Protein AF-A0A811RZW4-F1 (afdb_monomer_lite)

Secondary structure (DSSP, 8-state):
---------------GGGG-SSS-----PBPTTT-PBPEEEE--SGGGTT-EEEE-TTT--EEEEHHHHHHHHHHHTT--

Radius of gyration: 17.24 Å; chains: 1; bounding box: 64×24×40 Å

Foldseek 3Di:
DDDDDDDDDPPPPPPCVVQVPPDNPPPFAADPPPRATWDKDADCDPVRHRWIFIAGPPVRGTDGTPVVSVVVVVVVVPDD

Sequence (80 aa):
MASSSKTEAASSAPSLDAFRDGTSNLPLVDCSKCGAQLIGLVSKQDKSFGQRFYKCPLINHFYMWEDQYVEYLIGKSKLP

pLDDT: mean 73.67, std 18.11, range [37.19, 91.56]

Organism: NCBI:txid422564

Structure (mmCIF, N/CA/C/O backbone):
data_AF-A0A811RZW4-F1
#
_entry.id   AF-A0A811RZW4-F1
#
loop_
_atom_site.group_PDB
_atom_site.id
_atom_site.type_symbol
_atom_site.label_atom_id
_atom_site.label_alt_id
_atom_site.label_comp_id
_atom_site.label_asym_id
_atom_site.label_entity_id
_atom_site.label_seq_id
_atom_site.pdbx_PDB_ins_code
_atom_site.Cartn_x
_atom_site.Cartn_y
_atom_site.Cartn_z
_atom_site.occupancy
_atom_site.B_iso_or_equiv
_atom_site.auth_seq_id
_atom_site.auth_comp_id
_atom_site.auth_asym_id
_atom_site.auth_atom_id
_atom_site.pdbx_PDB_model_num
ATOM 1 N N . MET A 1 1 ? 52.541 11.186 -5.635 1.00 51.34 1 MET A N 1
ATOM 2 C CA . MET A 1 1 ? 51.735 10.815 -4.449 1.00 51.34 1 MET A CA 1
ATOM 3 C C . MET A 1 1 ? 50.624 11.847 -4.285 1.00 51.34 1 MET A C 1
ATOM 5 O O . MET A 1 1 ? 50.890 13.007 -4.556 1.00 51.34 1 MET A O 1
ATOM 9 N N . ALA A 1 2 ? 49.443 11.396 -3.840 1.00 50.31 2 ALA A N 1
ATOM 10 C CA . ALA A 1 2 ? 48.201 12.131 -3.537 1.00 50.31 2 ALA A CA 1
ATOM 11 C C . ALA A 1 2 ? 47.222 12.432 -4.698 1.00 50.31 2 ALA A C 1
ATOM 13 O O . ALA A 1 2 ? 47.486 13.241 -5.580 1.00 50.31 2 ALA A O 1
ATOM 14 N N . SER A 1 3 ? 46.050 11.790 -4.624 1.00 40.25 3 SER A N 1
ATOM 15 C CA . SER A 1 3 ? 44.717 12.302 -5.001 1.00 40.25 3 SER A CA 1
ATOM 16 C C . SER A 1 3 ? 43.697 11.279 -4.480 1.00 40.25 3 SER A C 1
ATOM 18 O O . SER A 1 3 ? 43.500 10.230 -5.077 1.00 40.25 3 SER A O 1
ATOM 20 N N . SER A 1 4 ? 43.335 11.375 -3.201 1.00 47.06 4 SER A N 1
ATOM 21 C CA . SER A 1 4 ? 42.113 12.052 -2.732 1.00 47.06 4 SER A CA 1
ATOM 22 C C . SER A 1 4 ? 40.845 11.318 -3.170 1.00 47.06 4 SER A C 1
ATOM 24 O O . SER A 1 4 ? 40.199 11.683 -4.148 1.00 47.06 4 SER A O 1
ATOM 26 N N . SER A 1 5 ? 40.488 10.284 -2.405 1.00 54.56 5 SER A N 1
ATOM 27 C CA . SER A 1 5 ? 39.172 9.649 -2.443 1.00 54.56 5 SER A CA 1
ATOM 28 C C . SER A 1 5 ? 38.139 10.646 -1.924 1.00 54.56 5 SER A C 1
ATOM 30 O O . SER A 1 5 ? 38.110 10.957 -0.734 1.00 54.56 5 SER A O 1
ATOM 32 N N . LYS A 1 6 ? 37.319 11.191 -2.824 1.00 58.00 6 LYS A N 1
ATOM 33 C CA . LYS A 1 6 ? 36.179 12.030 -2.460 1.00 58.00 6 LYS A CA 1
ATOM 34 C C . LYS A 1 6 ? 35.090 11.149 -1.847 1.00 58.00 6 LYS A C 1
ATOM 36 O O . LYS A 1 6 ? 34.466 10.342 -2.527 1.00 58.00 6 LYS A O 1
ATOM 41 N N . THR A 1 7 ? 34.899 11.317 -0.547 1.00 64.06 7 THR A N 1
ATOM 42 C CA . THR A 1 7 ? 33.684 11.005 0.202 1.00 64.06 7 THR A CA 1
ATOM 43 C C . THR A 1 7 ? 32.536 11.823 -0.383 1.00 64.06 7 THR A C 1
ATOM 45 O O . THR A 1 7 ? 32.618 13.048 -0.358 1.00 64.06 7 THR A O 1
ATOM 48 N N . GLU A 1 8 ? 31.467 11.189 -0.868 1.00 46.50 8 GLU A N 1
ATOM 49 C CA . GLU A 1 8 ? 30.214 11.894 -1.158 1.00 46.50 8 GLU A CA 1
ATOM 50 C C . GLU A 1 8 ? 29.005 11.135 -0.602 1.00 46.50 8 GLU A C 1
ATOM 52 O O . GLU A 1 8 ? 28.780 9.964 -0.888 1.00 46.50 8 GLU A O 1
ATOM 57 N N . ALA A 1 9 ? 28.265 11.883 0.220 1.00 45.50 9 ALA A N 1
ATOM 58 C CA . ALA A 1 9 ? 26.877 11.715 0.622 1.00 45.50 9 ALA A CA 1
ATOM 59 C C . ALA A 1 9 ? 26.486 10.375 1.266 1.00 45.50 9 ALA A C 1
ATOM 61 O O . ALA A 1 9 ? 25.811 9.537 0.676 1.00 45.50 9 ALA A O 1
ATOM 62 N N . ALA A 1 10 ? 26.738 10.277 2.575 1.00 46.09 10 ALA A N 1
ATOM 63 C CA . ALA A 1 10 ? 25.766 9.645 3.458 1.00 46.09 10 ALA A CA 1
ATOM 64 C C . ALA A 1 10 ? 24.477 10.484 3.413 1.00 46.09 10 ALA A C 1
ATOM 66 O O . ALA A 1 10 ? 24.242 11.361 4.246 1.00 46.09 10 ALA A O 1
ATOM 67 N N . SER A 1 11 ? 23.645 10.243 2.401 1.00 42.75 11 SER A N 1
ATOM 68 C CA . SER A 1 11 ? 22.219 10.460 2.556 1.00 42.75 11 SER A CA 1
ATOM 69 C C . SER A 1 11 ? 21.815 9.533 3.688 1.00 42.75 11 SER A C 1
ATOM 71 O O . SER A 1 11 ? 21.727 8.324 3.500 1.00 42.75 11 SER A O 1
ATOM 73 N N . SER A 1 12 ? 21.597 10.097 4.872 1.00 50.75 12 SER A N 1
ATOM 74 C CA . SER A 1 12 ? 20.896 9.447 5.977 1.00 50.75 12 SER A CA 1
ATOM 75 C C . SER A 1 12 ? 19.428 9.212 5.596 1.00 50.75 12 SER A C 1
ATOM 77 O O . SER A 1 12 ? 18.514 9.572 6.333 1.00 50.75 12 SER A O 1
ATOM 79 N N . ALA A 1 13 ? 19.189 8.650 4.411 1.00 53.03 13 ALA A N 1
ATOM 80 C CA . ALA A 1 13 ? 18.013 7.866 4.163 1.00 53.03 13 ALA A CA 1
ATOM 81 C C . ALA A 1 13 ? 18.188 6.617 5.043 1.00 53.03 13 ALA A C 1
ATOM 83 O O . ALA A 1 13 ? 19.249 5.989 4.999 1.00 53.03 13 ALA A O 1
ATOM 84 N N . PRO A 1 14 ? 17.221 6.286 5.905 1.00 52.62 14 PRO A N 1
ATOM 85 C CA . PRO A 1 14 ? 17.228 5.015 6.620 1.00 52.62 14 PRO A CA 1
ATOM 86 C C . PRO A 1 14 ? 17.480 3.903 5.594 1.00 52.62 14 PRO A C 1
ATOM 88 O O . PRO A 1 14 ? 16.728 3.785 4.630 1.00 52.62 14 PRO A O 1
ATOM 91 N N . SER A 1 15 ? 18.593 3.174 5.753 1.00 50.44 15 SER A N 1
ATOM 92 C CA . SER A 1 15 ? 19.070 2.190 4.777 1.00 50.44 15 SER A CA 1
ATOM 93 C C . SER A 1 15 ? 17.940 1.209 4.487 1.00 50.44 15 SER A C 1
ATOM 95 O O . SER A 1 15 ? 17.567 0.402 5.343 1.00 50.44 15 SER A O 1
ATOM 97 N N . LEU A 1 16 ? 17.376 1.306 3.281 1.00 53.31 16 LEU A N 1
ATOM 98 C CA . LEU A 1 16 ? 16.293 0.455 2.782 1.00 53.31 16 LEU A CA 1
ATOM 99 C C . LEU A 1 16 ? 16.685 -1.033 2.814 1.00 53.31 16 LEU A C 1
ATOM 101 O O . LEU A 1 16 ? 15.823 -1.903 2.752 1.00 53.31 16 LEU A O 1
ATOM 105 N N . ASP A 1 17 ? 17.981 -1.316 2.961 1.00 51.84 17 ASP A N 1
ATOM 106 C CA . ASP A 1 17 ? 18.579 -2.633 3.161 1.00 51.84 17 ASP A CA 1
ATOM 107 C C . ASP A 1 17 ? 18.040 -3.367 4.395 1.00 51.84 17 ASP A C 1
ATOM 109 O O . ASP A 1 17 ? 17.881 -4.582 4.343 1.00 51.84 17 ASP A O 1
ATOM 113 N N . ALA A 1 18 ? 17.661 -2.656 5.466 1.00 54.47 18 ALA A N 1
ATOM 114 C CA . ALA A 1 18 ? 17.092 -3.284 6.665 1.00 54.47 18 ALA A CA 1
ATOM 115 C C . ALA A 1 18 ? 15.710 -3.923 6.418 1.00 54.47 18 ALA A C 1
ATOM 117 O O . ALA A 1 18 ? 15.310 -4.834 7.138 1.00 54.47 18 ALA A O 1
ATOM 118 N N . PHE A 1 19 ? 14.987 -3.467 5.390 1.00 51.59 19 PHE A N 1
ATOM 119 C CA . PHE A 1 19 ? 13.682 -4.007 4.988 1.00 51.59 19 PHE A CA 1
ATOM 120 C C . PHE A 1 19 ? 13.768 -4.897 3.738 1.00 51.59 19 PHE A C 1
ATOM 122 O O . PHE A 1 19 ? 12.752 -5.435 3.294 1.00 51.59 19 PHE A O 1
ATOM 129 N N . ARG A 1 20 ? 14.968 -5.043 3.158 1.00 48.59 20 ARG A N 1
ATOM 130 C CA . ARG A 1 20 ? 15.237 -5.737 1.887 1.00 48.59 20 ARG A CA 1
ATOM 1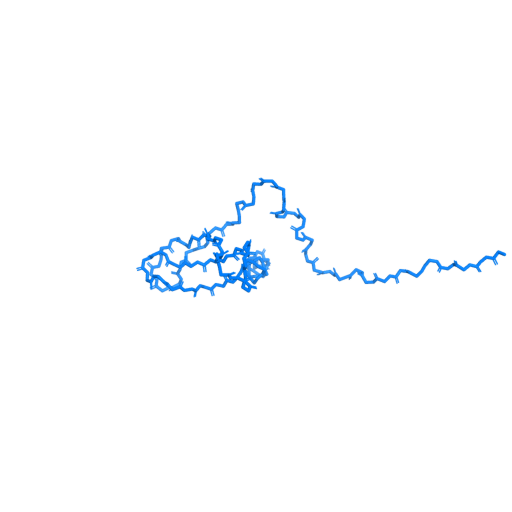31 C C . ARG A 1 20 ? 15.720 -7.178 2.056 1.00 48.59 20 ARG A C 1
ATOM 133 O O . ARG A 1 20 ? 15.977 -7.839 1.051 1.00 48.59 20 ARG A O 1
ATOM 140 N N . ASP A 1 21 ? 15.830 -7.670 3.288 1.00 46.03 21 ASP A N 1
ATOM 141 C CA . ASP A 1 21 ? 16.175 -9.062 3.581 1.00 46.03 21 ASP A CA 1
ATOM 142 C C . ASP A 1 21 ? 15.030 -9.991 3.157 1.00 46.03 21 ASP A C 1
ATOM 144 O O . ASP A 1 21 ? 14.088 -10.178 3.921 1.00 46.03 21 ASP A O 1
ATOM 148 N N . GLY A 1 22 ? 15.072 -10.464 1.898 1.00 48.78 22 GLY A N 1
ATOM 149 C CA . GLY A 1 22 ? 14.517 -11.716 1.327 1.00 48.78 22 GLY A CA 1
ATOM 150 C C . GLY A 1 22 ? 13.024 -12.062 1.482 1.00 48.78 22 GLY A C 1
ATOM 151 O O . GLY A 1 22 ? 12.487 -12.884 0.745 1.00 48.78 22 GLY A O 1
ATOM 152 N N . THR A 1 23 ? 12.343 -11.414 2.409 1.00 48.78 23 THR A N 1
ATOM 153 C CA . THR A 1 23 ? 11.041 -11.693 3.007 1.00 48.78 23 THR A CA 1
ATOM 154 C C . THR A 1 23 ? 10.537 -10.371 3.585 1.00 48.78 23 THR A C 1
ATOM 156 O O . THR A 1 23 ? 10.262 -10.253 4.779 1.00 48.78 23 THR A O 1
ATOM 159 N N . SER A 1 24 ? 10.467 -9.341 2.733 1.00 51.81 24 SER A N 1
ATOM 160 C CA . SER A 1 24 ? 10.013 -7.986 3.063 1.00 51.81 24 SER A CA 1
ATOM 161 C C . SER A 1 24 ? 8.530 -7.975 3.459 1.00 51.81 24 SER A C 1
ATOM 163 O O . SER A 1 24 ? 7.638 -7.545 2.724 1.00 51.81 24 SER A O 1
ATOM 165 N N . ASN A 1 25 ? 8.246 -8.476 4.656 1.00 58.47 25 ASN A N 1
ATOM 166 C CA . ASN A 1 25 ? 6.969 -8.336 5.332 1.00 58.47 25 ASN A CA 1
ATOM 167 C C . ASN A 1 25 ? 6.936 -6.940 5.955 1.00 58.47 25 ASN A C 1
ATOM 169 O O . ASN A 1 25 ? 7.038 -6.776 7.169 1.00 58.47 25 ASN A O 1
ATOM 173 N N . LEU A 1 26 ? 6.858 -5.917 5.101 1.00 69.06 26 LEU A N 1
ATOM 174 C CA . LEU A 1 26 ? 6.553 -4.565 5.550 1.00 69.06 26 LEU A CA 1
ATOM 175 C C . LEU A 1 26 ? 5.243 -4.620 6.348 1.00 69.06 26 LEU A C 1
ATOM 177 O O . LEU A 1 26 ? 4.268 -5.196 5.855 1.00 69.06 26 LEU A O 1
ATOM 181 N N . PRO A 1 27 ? 5.204 -4.070 7.575 1.00 75.31 27 PRO A N 1
ATOM 182 C CA . PRO A 1 27 ? 4.018 -4.144 8.411 1.00 75.31 27 PRO A CA 1
ATOM 183 C C . PRO A 1 27 ? 2.853 -3.480 7.682 1.00 75.31 27 PRO A C 1
ATOM 185 O O . PRO A 1 27 ? 2.913 -2.298 7.344 1.00 75.31 27 PRO A O 1
ATOM 188 N N . LEU A 1 28 ? 1.806 -4.255 7.408 1.00 83.00 28 LEU A N 1
ATOM 189 C CA . LEU A 1 28 ? 0.592 -3.783 6.753 1.00 83.00 28 LEU A CA 1
ATOM 190 C C . LEU A 1 28 ? -0.268 -3.064 7.795 1.00 83.00 28 LEU A C 1
ATOM 192 O O . LEU A 1 28 ? -0.815 -3.697 8.694 1.00 83.00 28 LEU A O 1
ATOM 196 N N . VAL A 1 29 ? -0.355 -1.739 7.694 1.00 85.12 29 VAL A N 1
ATOM 197 C CA . VAL A 1 29 ? -1.184 -0.921 8.583 1.00 85.12 29 VAL A CA 1
ATOM 198 C C . VAL A 1 29 ? -2.645 -0.992 8.159 1.00 85.12 29 VAL A C 1
ATOM 200 O O . VAL A 1 29 ? -2.967 -1.287 7.004 1.00 85.12 29 VAL A O 1
ATOM 203 N N . ASP A 1 30 ? -3.534 -0.678 9.091 1.00 88.38 30 ASP A N 1
ATOM 204 C CA . ASP A 1 30 ? -4.962 -0.604 8.815 1.00 88.38 30 ASP A CA 1
ATOM 205 C C . ASP A 1 30 ? -5.308 0.645 8.003 1.00 88.38 30 ASP A C 1
ATOM 207 O O . ASP A 1 30 ? -4.761 1.736 8.193 1.00 88.38 30 ASP A O 1
ATOM 211 N N . CYS A 1 31 ? -6.251 0.496 7.080 1.00 86.44 31 CYS A N 1
ATOM 212 C CA . CYS A 1 31 ? -6.765 1.600 6.292 1.00 86.44 31 CYS A CA 1
ATOM 213 C C . CYS A 1 31 ? -7.541 2.574 7.186 1.00 86.44 31 CYS A C 1
ATOM 215 O O . CYS A 1 31 ? -8.590 2.221 7.723 1.00 86.44 31 CYS A O 1
ATOM 217 N N . SER A 1 32 ? -7.128 3.841 7.235 1.00 82.94 32 SER A N 1
ATOM 218 C CA . SER A 1 32 ? -7.770 4.880 8.061 1.00 82.94 32 SER A CA 1
ATOM 219 C C . SER A 1 32 ? -9.250 5.144 7.745 1.00 82.94 32 SER A C 1
ATOM 221 O O . SER A 1 32 ? -9.923 5.826 8.509 1.00 82.94 32 SER A O 1
ATOM 223 N N . LYS A 1 33 ? -9.762 4.659 6.606 1.00 82.81 33 LYS A N 1
ATOM 224 C CA . LYS A 1 33 ? -11.161 4.854 6.190 1.00 82.81 33 LYS A CA 1
ATOM 225 C C . LYS A 1 33 ? -12.095 3.724 6.614 1.00 82.81 33 LYS A C 1
ATOM 227 O O . LYS A 1 33 ? -13.273 3.976 6.820 1.00 82.81 33 LYS A O 1
ATOM 232 N N . CYS A 1 34 ? -11.604 2.489 6.674 1.00 87.00 34 CYS A N 1
ATOM 233 C CA . CYS A 1 34 ? -12.456 1.312 6.883 1.00 87.00 34 CYS A CA 1
ATOM 234 C C . CYS A 1 34 ? -11.904 0.310 7.904 1.00 87.00 34 CYS A C 1
ATOM 236 O O . CYS A 1 34 ? -12.560 -0.688 8.172 1.00 87.00 34 CYS A O 1
ATOM 238 N N . GLY A 1 35 ? -10.709 0.544 8.451 1.00 85.00 35 GLY A N 1
ATOM 239 C CA . GLY A 1 35 ? -10.075 -0.329 9.439 1.00 85.00 35 GLY A CA 1
ATOM 240 C C . GLY A 1 35 ? -9.569 -1.665 8.890 1.00 85.00 35 GLY A C 1
ATOM 241 O O . GLY A 1 35 ? -9.033 -2.454 9.652 1.00 85.00 35 GLY A O 1
ATOM 242 N N . ALA A 1 36 ? -9.716 -1.942 7.591 1.00 87.75 36 ALA A N 1
ATOM 243 C CA . ALA A 1 36 ? -9.176 -3.160 6.997 1.00 87.75 36 ALA A CA 1
ATOM 244 C C . ALA A 1 36 ? -7.671 -3.048 6.760 1.00 87.75 36 ALA A C 1
ATOM 246 O O . ALA A 1 36 ? -7.197 -2.020 6.265 1.00 87.75 36 ALA A O 1
ATOM 247 N N . GLN A 1 37 ? -6.953 -4.137 7.024 1.00 87.25 37 GLN A N 1
ATOM 248 C CA . GLN A 1 37 ? -5.528 -4.244 6.745 1.00 87.25 37 GLN A CA 1
ATOM 249 C C . GLN A 1 37 ? -5.251 -3.988 5.256 1.00 87.25 37 GLN A C 1
ATOM 251 O O . GLN A 1 37 ? -5.913 -4.543 4.368 1.00 87.25 37 GLN A O 1
ATOM 256 N N . LEU A 1 38 ? -4.294 -3.100 4.978 1.00 89.12 38 LEU A N 1
ATOM 257 C CA . LEU A 1 38 ? -3.838 -2.841 3.615 1.00 89.12 38 LEU A CA 1
ATOM 258 C C . LEU A 1 38 ? -3.200 -4.097 3.017 1.00 89.12 38 LEU A C 1
ATOM 260 O O . LEU A 1 38 ? -2.668 -4.936 3.731 1.00 89.12 38 LEU A O 1
ATOM 264 N N . ILE A 1 39 ? -3.211 -4.205 1.692 1.00 89.69 39 ILE A N 1
ATOM 265 C CA . ILE A 1 39 ? -2.531 -5.281 0.967 1.00 89.69 39 ILE A CA 1
ATOM 266 C C . ILE A 1 39 ? -1.458 -4.701 0.051 1.00 89.69 39 ILE A C 1
ATOM 268 O O . ILE A 1 39 ? -1.675 -3.669 -0.588 1.00 89.69 39 ILE A O 1
ATOM 272 N N . GLY A 1 40 ? -0.312 -5.377 -0.022 1.00 88.62 40 GLY A N 1
ATOM 273 C CA . GLY A 1 40 ? 0.750 -5.079 -0.980 1.00 88.62 40 GLY A CA 1
ATOM 274 C C . GLY A 1 40 ? 0.532 -5.839 -2.287 1.00 88.62 40 GLY A C 1
ATOM 275 O O . GLY A 1 40 ? 0.342 -7.054 -2.281 1.00 88.62 40 GLY A O 1
ATOM 276 N N . LEU A 1 41 ? 0.566 -5.137 -3.413 1.00 89.44 41 LEU A N 1
ATOM 277 C CA . LEU A 1 41 ? 0.445 -5.699 -4.756 1.00 89.44 41 LEU A CA 1
ATOM 278 C C . LEU A 1 41 ? 1.586 -5.206 -5.636 1.00 89.44 41 LEU A C 1
ATOM 280 O O . LEU A 1 41 ? 2.110 -4.118 -5.437 1.00 89.44 41 LEU A O 1
ATOM 284 N N . VAL A 1 42 ? 1.948 -5.995 -6.642 1.00 89.75 42 VAL A N 1
ATOM 285 C CA . VAL A 1 42 ? 2.942 -5.599 -7.642 1.00 89.75 42 VAL A CA 1
ATOM 286 C C . VAL A 1 42 ? 2.219 -5.065 -8.871 1.00 89.75 42 VAL A C 1
ATOM 288 O O . VAL A 1 42 ? 1.319 -5.719 -9.408 1.00 89.75 42 VAL A O 1
ATOM 291 N N . SER A 1 43 ? 2.593 -3.865 -9.303 1.00 90.12 43 SER A N 1
ATOM 292 C CA . SER A 1 43 ? 2.071 -3.261 -10.518 1.00 90.12 43 SER A CA 1
ATOM 293 C C . SER A 1 43 ? 2.540 -4.046 -11.739 1.00 90.12 43 SER A C 1
ATOM 295 O O . SER A 1 43 ? 3.704 -4.425 -11.871 1.00 90.12 43 SER A O 1
ATOM 297 N N . LYS A 1 44 ? 1.585 -4.293 -12.637 1.00 91.56 44 LYS A N 1
ATOM 298 C CA . LYS A 1 44 ? 1.789 -4.952 -13.932 1.00 91.56 44 LYS A CA 1
ATOM 299 C C . LYS A 1 44 ? 1.699 -3.964 -15.099 1.00 91.56 44 LYS A C 1
ATOM 301 O O . LYS A 1 44 ? 1.588 -4.391 -16.239 1.00 91.56 44 LYS A O 1
ATOM 306 N N . GLN A 1 45 ? 1.668 -2.662 -14.818 1.00 90.56 45 GLN A N 1
ATOM 307 C CA . GLN A 1 45 ? 1.608 -1.630 -15.855 1.00 90.56 45 GLN A CA 1
ATOM 308 C C . GLN A 1 45 ? 3.002 -1.398 -16.435 1.00 90.56 45 GLN A C 1
ATOM 310 O O . GLN A 1 45 ? 3.948 -1.327 -15.662 1.00 90.56 45 GLN A O 1
ATOM 315 N N . ASP A 1 46 ? 3.136 -1.182 -17.745 1.00 88.88 46 ASP A N 1
ATOM 316 C CA . ASP A 1 46 ? 4.442 -1.020 -18.411 1.00 88.88 46 ASP A CA 1
ATOM 317 C C . ASP A 1 46 ? 5.363 0.020 -17.754 1.00 88.88 46 ASP A C 1
ATOM 319 O O . ASP A 1 46 ? 6.561 -0.203 -17.613 1.00 88.88 46 ASP A O 1
ATOM 323 N N . LYS A 1 47 ? 4.807 1.151 -17.301 1.00 89.38 47 LYS A N 1
ATOM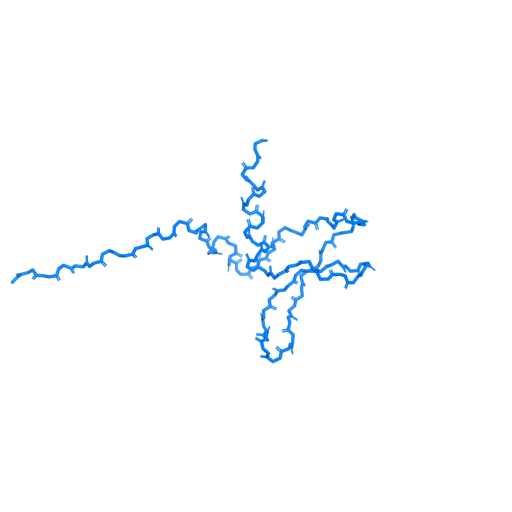 324 C CA . LYS A 1 47 ? 5.586 2.245 -16.691 1.00 89.38 47 LYS A CA 1
ATOM 325 C C . LYS A 1 47 ? 6.033 1.974 -15.253 1.00 89.38 47 LYS A C 1
ATOM 327 O O . LYS A 1 47 ? 6.958 2.625 -14.785 1.00 89.38 47 LYS A O 1
ATOM 332 N N . SER A 1 48 ? 5.352 1.075 -14.549 1.00 84.75 48 SER A N 1
ATOM 333 C CA . SER A 1 48 ? 5.585 0.769 -13.130 1.00 84.75 48 SER A CA 1
ATOM 334 C C . SER A 1 48 ? 5.728 -0.735 -12.900 1.00 84.75 48 SER A C 1
ATOM 336 O O . SER A 1 48 ? 5.451 -1.242 -11.815 1.00 84.75 48 SER A O 1
ATOM 338 N N . PHE A 1 49 ? 6.135 -1.474 -13.933 1.00 90.31 49 PHE A N 1
ATOM 339 C CA . PHE A 1 49 ? 6.172 -2.927 -13.904 1.00 90.31 49 PHE A CA 1
ATOM 340 C C . PHE A 1 49 ? 7.156 -3.402 -12.835 1.00 90.31 49 PHE A C 1
ATOM 342 O O . PHE A 1 49 ? 8.306 -2.970 -12.795 1.00 90.31 49 PHE A O 1
ATOM 349 N N . GLY A 1 50 ? 6.693 -4.283 -11.948 1.00 88.56 50 GLY A N 1
ATOM 350 C CA . GLY A 1 50 ? 7.507 -4.789 -10.843 1.00 88.56 50 GLY A CA 1
ATOM 351 C C . GLY A 1 50 ? 7.549 -3.877 -9.613 1.00 88.56 50 GLY A C 1
ATOM 352 O O . GLY A 1 50 ? 8.027 -4.314 -8.569 1.00 88.56 50 GLY A O 1
ATOM 353 N N . GLN A 1 51 ? 7.001 -2.658 -9.677 1.00 89.06 51 GLN A N 1
ATOM 354 C CA . GLN A 1 51 ? 6.902 -1.789 -8.503 1.00 89.06 51 GLN A CA 1
ATOM 355 C C . GLN A 1 51 ? 5.772 -2.246 -7.585 1.00 89.06 51 GLN A C 1
ATOM 357 O O . GLN A 1 51 ? 4.657 -2.524 -8.034 1.00 89.06 51 GLN A O 1
ATOM 362 N N . ARG A 1 52 ? 6.041 -2.300 -6.281 1.00 89.94 52 ARG A N 1
ATOM 363 C CA . ARG A 1 52 ? 5.046 -2.673 -5.279 1.00 89.94 52 ARG A CA 1
ATOM 364 C C . ARG A 1 52 ? 4.279 -1.443 -4.796 1.00 89.94 52 ARG A C 1
ATOM 366 O O . ARG A 1 52 ? 4.844 -0.372 -4.601 1.00 89.94 52 ARG A O 1
ATOM 373 N N . PHE A 1 53 ? 2.977 -1.599 -4.610 1.00 90.94 53 PHE A N 1
ATOM 374 C CA . PHE A 1 53 ? 2.090 -0.579 -4.074 1.00 90.94 53 PHE A CA 1
ATOM 375 C C . PHE A 1 53 ? 1.131 -1.179 -3.060 1.00 90.94 53 PHE A C 1
ATOM 377 O O . PHE A 1 53 ? 0.791 -2.360 -3.119 1.00 90.94 53 PHE A O 1
ATOM 384 N N . TYR A 1 54 ? 0.659 -0.339 -2.151 1.00 90.94 54 TYR A N 1
ATOM 385 C CA . TYR A 1 54 ? -0.273 -0.718 -1.107 1.00 90.94 54 TYR A CA 1
ATOM 386 C C . TYR A 1 54 ? -1.651 -0.147 -1.423 1.00 90.94 54 TYR A C 1
ATOM 388 O O . TYR A 1 54 ? -1.790 1.011 -1.832 1.00 90.94 54 TYR A O 1
ATOM 396 N N . LYS A 1 55 ? -2.691 -0.963 -1.256 1.00 90.31 55 LYS A N 1
ATOM 397 C CA . LYS A 1 55 ? -4.082 -0.533 -1.429 1.00 90.31 55 LYS A CA 1
ATOM 398 C C . LYS A 1 55 ? -4.985 -1.151 -0.376 1.00 90.31 55 LYS A C 1
ATOM 400 O O . LYS A 1 55 ? -4.669 -2.190 0.198 1.00 90.31 55 LYS A O 1
ATOM 405 N N . CYS A 1 56 ? -6.142 -0.539 -0.161 1.00 91.56 56 CYS A N 1
ATOM 406 C CA . CYS A 1 56 ? -7.171 -1.154 0.662 1.00 91.56 56 CYS A CA 1
ATOM 407 C C . CYS A 1 56 ? -7.973 -2.179 -0.161 1.00 91.56 56 CYS A C 1
ATOM 409 O O . CYS A 1 56 ? -8.470 -1.815 -1.231 1.00 91.56 56 CYS A O 1
ATOM 411 N N . PRO A 1 57 ? -8.143 -3.427 0.315 1.00 89.50 57 PRO A N 1
ATOM 412 C CA . PRO A 1 57 ? -8.911 -4.439 -0.406 1.00 89.50 57 PRO A CA 1
ATOM 413 C C . PRO A 1 57 ? -10.423 -4.169 -0.404 1.00 89.50 57 PRO A C 1
ATOM 415 O O . PRO A 1 57 ? -11.079 -4.477 -1.391 1.00 89.50 57 PRO A O 1
ATOM 418 N N . LEU A 1 58 ? -10.974 -3.568 0.659 1.00 89.75 58 LEU A N 1
ATOM 419 C CA . LEU A 1 58 ? -12.425 -3.366 0.790 1.00 89.75 58 LEU A CA 1
ATOM 420 C C . LEU A 1 58 ? -12.949 -2.235 -0.093 1.00 89.75 58 LEU A C 1
ATOM 422 O O . LEU A 1 58 ? -13.909 -2.409 -0.833 1.00 89.75 58 LEU A O 1
ATOM 426 N N . ILE A 1 59 ? -12.304 -1.072 -0.027 1.00 87.88 59 ILE A N 1
ATOM 427 C CA . ILE A 1 59 ? -12.706 0.111 -0.805 1.00 87.88 59 ILE A CA 1
ATOM 428 C C . ILE A 1 59 ? -11.966 0.210 -2.14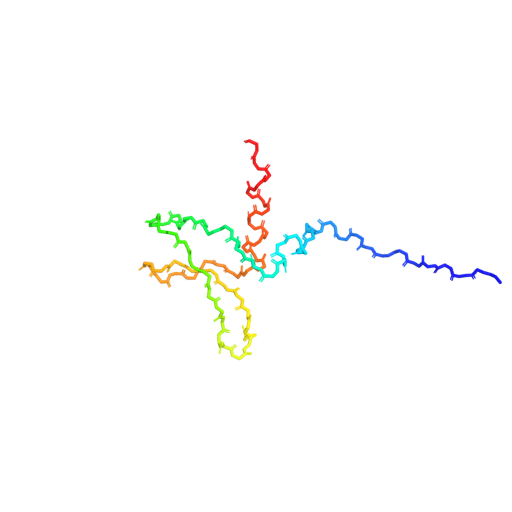6 1.00 87.88 59 ILE A C 1
ATOM 430 O O . ILE A 1 59 ? -12.132 1.187 -2.868 1.00 87.88 59 ILE A O 1
ATOM 434 N N . ASN A 1 60 ? -11.111 -0.774 -2.457 1.00 84.81 60 ASN A N 1
ATOM 435 C CA . ASN A 1 60 ? -10.247 -0.828 -3.641 1.00 84.81 60 ASN A CA 1
ATOM 436 C C . ASN A 1 60 ? -9.459 0.476 -3.898 1.00 84.81 60 ASN A C 1
ATOM 438 O O . ASN A 1 60 ? -9.176 0.842 -5.038 1.00 84.81 60 ASN A O 1
ATOM 442 N N . HIS A 1 61 ? -9.113 1.191 -2.826 1.00 86.62 61 HIS A N 1
ATOM 443 C CA . HIS A 1 61 ? -8.487 2.507 -2.886 1.00 86.62 61 HIS A CA 1
ATOM 444 C C . HIS A 1 61 ? -6.967 2.376 -2.850 1.00 86.62 61 HIS A C 1
ATOM 446 O O . HIS A 1 61 ? -6.414 1.794 -1.910 1.00 86.62 61 HIS A O 1
ATOM 452 N N . PHE A 1 62 ? -6.296 2.950 -3.848 1.00 89.94 62 PHE A N 1
ATOM 453 C CA . PHE A 1 62 ? -4.840 3.066 -3.882 1.00 89.94 62 PHE A CA 1
ATOM 454 C C . PHE A 1 62 ? -4.343 3.903 -2.699 1.00 89.94 62 PHE A C 1
ATOM 456 O O . PHE A 1 62 ? -4.840 5.002 -2.477 1.00 89.94 62 PHE A O 1
ATOM 463 N N . TYR A 1 63 ? -3.388 3.389 -1.926 1.00 88.25 63 TYR A N 1
ATOM 464 C CA . TYR A 1 63 ? -2.865 4.093 -0.757 1.00 88.25 63 TYR A CA 1
ATOM 465 C C . TYR A 1 63 ? -1.576 4.837 -1.108 1.00 88.25 63 TYR A C 1
ATOM 467 O O . TYR A 1 63 ? -1.576 6.063 -1.173 1.00 88.25 63 TYR A O 1
ATOM 475 N N . MET A 1 64 ? -0.497 4.102 -1.378 1.00 91.19 64 MET A N 1
ATOM 476 C CA . MET A 1 64 ? 0.796 4.659 -1.781 1.00 91.19 64 MET A CA 1
ATOM 477 C C . MET A 1 64 ? 1.709 3.570 -2.358 1.00 91.19 64 MET A C 1
ATOM 479 O O . MET A 1 64 ? 1.464 2.376 -2.177 1.00 91.19 64 MET A O 1
ATOM 483 N N . TRP A 1 65 ? 2.762 3.989 -3.056 1.00 91.25 65 TRP A N 1
ATOM 484 C CA . TRP A 1 65 ? 3.834 3.104 -3.519 1.00 91.25 65 TRP A CA 1
ATOM 485 C C . TRP A 1 65 ? 4.701 2.620 -2.358 1.00 91.25 65 TRP A C 1
ATOM 487 O O . TRP A 1 65 ? 4.700 3.231 -1.291 1.00 91.25 65 TRP A O 1
ATOM 497 N N . GLU A 1 66 ? 5.442 1.533 -2.561 1.00 88.25 66 GLU A N 1
ATOM 498 C CA . GLU A 1 66 ? 6.293 0.953 -1.524 1.00 88.25 66 GLU A CA 1
ATOM 499 C C . GLU A 1 66 ? 7.343 1.915 -0.986 1.00 88.25 66 GLU A C 1
ATOM 501 O O . GLU A 1 66 ? 7.450 2.030 0.230 1.00 88.25 66 GLU A O 1
ATOM 506 N N . ASP A 1 67 ? 8.026 2.673 -1.842 1.00 86.75 67 ASP A N 1
ATOM 507 C CA . ASP A 1 67 ? 9.016 3.658 -1.393 1.00 86.75 67 ASP A CA 1
ATOM 508 C C . ASP A 1 67 ? 8.401 4.673 -0.411 1.00 86.75 67 ASP A C 1
ATOM 510 O O . ASP A 1 67 ? 8.926 4.911 0.674 1.00 86.75 67 ASP A O 1
ATOM 514 N N . GLN A 1 68 ? 7.214 5.191 -0.740 1.00 88.75 68 GLN A N 1
ATOM 515 C CA . GLN A 1 68 ? 6.464 6.117 0.116 1.00 88.75 68 GLN A CA 1
ATOM 516 C C . GLN A 1 68 ? 5.937 5.443 1.389 1.00 88.75 6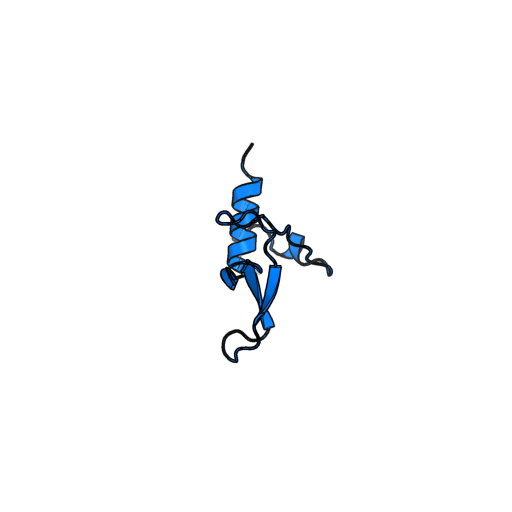8 GLN A C 1
ATOM 518 O O . GLN A 1 68 ? 5.883 6.055 2.455 1.00 88.75 68 GLN A O 1
ATOM 523 N N . TYR A 1 69 ? 5.548 4.173 1.289 1.00 86.25 69 TYR A N 1
ATOM 524 C CA . TYR A 1 69 ? 5.062 3.390 2.419 1.00 86.25 69 TYR A CA 1
ATOM 525 C C . TYR A 1 69 ? 6.161 3.127 3.445 1.00 86.25 69 TYR A C 1
ATOM 527 O O . TYR A 1 69 ? 5.931 3.240 4.647 1.00 86.25 69 TYR A O 1
ATOM 535 N N . VAL A 1 70 ? 7.368 2.827 2.974 1.00 84.25 70 VAL A N 1
ATOM 536 C CA . VAL A 1 70 ? 8.550 2.643 3.815 1.00 84.25 70 VAL A CA 1
ATOM 537 C C . VAL A 1 70 ? 8.863 3.942 4.559 1.00 84.25 70 VAL A C 1
ATOM 539 O O . VAL A 1 70 ? 8.979 3.920 5.785 1.00 84.25 70 VAL A O 1
ATOM 542 N N . GLU A 1 71 ? 8.899 5.083 3.864 1.00 84.62 71 GLU A N 1
ATOM 543 C CA . GLU A 1 71 ? 9.091 6.394 4.503 1.00 84.62 71 GLU A CA 1
ATOM 544 C C . GLU A 1 71 ? 8.012 6.699 5.551 1.00 84.62 71 GLU A C 1
ATOM 546 O O . GLU A 1 71 ? 8.332 7.132 6.662 1.00 84.62 71 GLU A O 1
ATOM 551 N N . TYR A 1 72 ? 6.744 6.410 5.243 1.00 84.94 72 TYR A N 1
ATOM 552 C CA . TYR A 1 72 ? 5.640 6.543 6.194 1.00 84.94 72 TYR A CA 1
ATOM 553 C C . TYR A 1 72 ? 5.858 5.684 7.446 1.00 84.94 72 TYR A C 1
ATOM 555 O O . TYR A 1 72 ? 5.681 6.165 8.568 1.00 84.94 72 TYR A O 1
ATOM 563 N N . LEU A 1 73 ? 6.269 4.426 7.274 1.00 82.69 73 LEU A N 1
ATOM 564 C CA . LEU A 1 73 ? 6.534 3.518 8.387 1.00 82.69 73 LEU A CA 1
ATOM 565 C C . LEU A 1 73 ? 7.712 3.982 9.241 1.00 82.69 73 LEU A C 1
ATOM 567 O O . LEU A 1 73 ? 7.618 3.915 10.465 1.00 82.69 73 LEU A O 1
ATOM 571 N N . ILE A 1 74 ? 8.785 4.488 8.629 1.00 81.94 74 ILE A N 1
ATOM 572 C CA . ILE A 1 74 ? 9.937 5.035 9.359 1.00 81.94 74 ILE A CA 1
ATOM 573 C C . ILE A 1 74 ? 9.565 6.323 10.106 1.00 81.94 74 ILE A C 1
ATOM 575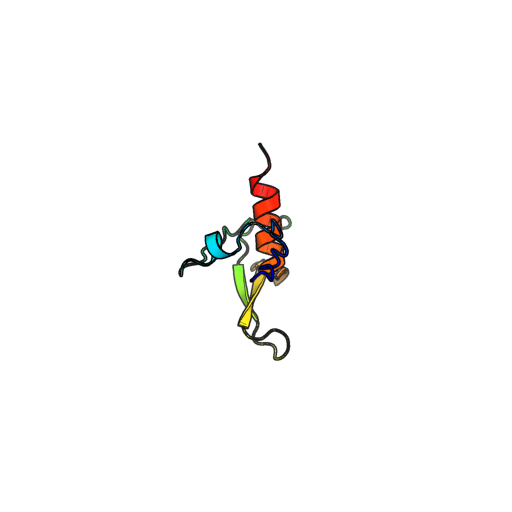 O O . ILE A 1 74 ? 10.025 6.554 11.225 1.00 81.94 74 ILE A O 1
ATOM 579 N N . GLY A 1 75 ? 8.719 7.166 9.510 1.00 80.62 75 GLY A N 1
ATOM 580 C CA . GLY A 1 75 ? 8.166 8.336 10.186 1.00 80.62 75 GLY A CA 1
ATOM 581 C C . GLY A 1 75 ? 7.301 7.946 11.387 1.00 80.62 75 GLY A C 1
ATOM 582 O O . GLY A 1 75 ? 7.398 8.561 12.447 1.00 80.62 75 GLY A O 1
ATOM 583 N N . LYS A 1 76 ? 6.498 6.8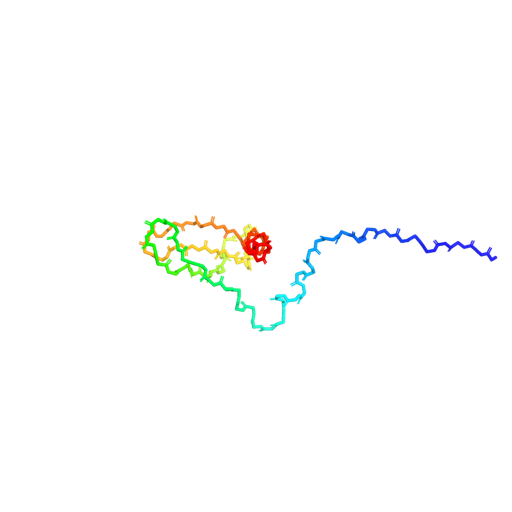85 11.250 1.00 73.06 76 LYS A N 1
ATOM 584 C CA . LYS A 1 76 ? 5.600 6.400 12.306 1.00 73.06 76 LYS A CA 1
ATOM 585 C C . LYS A 1 76 ? 6.333 5.673 13.437 1.00 73.06 76 LYS A C 1
ATOM 587 O O . LYS A 1 76 ? 5.934 5.809 14.586 1.00 73.06 76 LYS A O 1
ATOM 592 N N . SER A 1 77 ? 7.407 4.940 13.142 1.00 64.00 77 SER A N 1
ATOM 593 C CA . SER A 1 77 ? 8.220 4.241 14.151 1.00 64.00 77 SER A CA 1
ATOM 594 C C . SER A 1 77 ? 9.110 5.169 14.988 1.00 64.00 77 SER A C 1
ATOM 596 O O . SER A 1 77 ? 9.704 4.723 15.965 1.00 64.00 77 SER A O 1
ATOM 598 N N . LYS A 1 78 ? 9.173 6.463 14.648 1.00 57.03 78 LYS A N 1
ATOM 599 C CA . LYS A 1 78 ? 9.828 7.520 15.438 1.00 57.03 78 LYS A CA 1
ATOM 600 C C . LYS A 1 78 ? 8.915 8.222 16.453 1.00 57.03 78 LYS A C 1
ATOM 602 O O . LYS A 1 78 ? 9.375 9.161 17.099 1.00 57.03 78 LYS A O 1
ATOM 607 N N . LEU A 1 79 ? 7.651 7.817 16.595 1.00 37.19 79 LEU A N 1
ATOM 608 C CA . LEU A 1 79 ? 6.755 8.376 17.613 1.00 37.19 79 LEU A CA 1
ATOM 609 C C . LEU A 1 79 ? 6.951 7.636 18.956 1.00 37.19 79 LEU A C 1
ATOM 611 O O . LEU A 1 79 ? 6.740 6.422 18.976 1.00 37.19 79 LEU A O 1
ATOM 615 N N . PRO A 1 80 ? 7.399 8.329 20.026 1.00 43.91 80 PRO A N 1
ATOM 616 C CA . PRO A 1 80 ? 7.566 7.766 21.370 1.00 43.91 80 PRO A CA 1
ATOM 617 C C . PRO A 1 80 ? 6.236 7.462 22.070 1.00 43.91 80 PRO A C 1
ATOM 619 O O . PRO A 1 80 ? 5.211 8.092 21.714 1.00 43.91 80 PRO A O 1
#